Protein AF-A0A821ERU6-F1 (afdb_monomer_lite)

pLDDT: mean 82.85, std 9.2, range [57.97, 93.0]

Structure (mmCIF, N/CA/C/O backbone):
data_AF-A0A821ERU6-F1
#
_entry.id   AF-A0A821ERU6-F1
#
loop_
_atom_site.group_PDB
_atom_site.id
_atom_site.type_symbol
_atom_site.label_atom_id
_atom_site.label_alt_id
_atom_site.label_comp_id
_atom_site.label_asym_id
_atom_site.label_entity_id
_atom_site.labe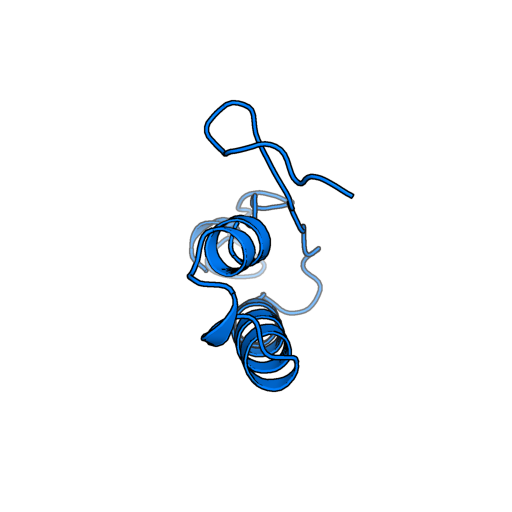l_seq_id
_atom_site.pdbx_PDB_ins_code
_atom_site.Cartn_x
_atom_site.Cartn_y
_atom_site.Cartn_z
_atom_site.occupancy
_atom_site.B_iso_or_equiv
_atom_site.auth_seq_id
_atom_site.auth_comp_id
_atom_site.auth_asym_id
_atom_site.auth_atom_id
_atom_site.pdbx_PDB_model_num
ATOM 1 N N . MET A 1 1 ? 4.316 3.098 -9.618 1.00 65.06 1 MET A N 1
ATOM 2 C CA . MET A 1 1 ? 5.164 3.460 -8.457 1.00 65.06 1 MET A CA 1
ATOM 3 C C . MET A 1 1 ? 6.528 3.957 -8.934 1.00 65.06 1 MET A C 1
ATOM 5 O O . MET A 1 1 ? 7.238 3.166 -9.542 1.00 65.06 1 MET A O 1
ATOM 9 N N . PRO A 1 2 ? 6.916 5.220 -8.685 1.00 67.38 2 PRO A N 1
ATOM 10 C CA . PRO A 1 2 ? 8.147 5.798 -9.247 1.00 67.38 2 PRO A CA 1
ATOM 11 C C . PRO A 1 2 ? 9.439 5.186 -8.676 1.00 67.38 2 PRO A C 1
ATOM 13 O O . PRO A 1 2 ? 10.487 5.255 -9.310 1.00 67.38 2 PRO A O 1
ATOM 16 N N . TYR A 1 3 ? 9.366 4.553 -7.503 1.00 79.12 3 TYR A N 1
ATOM 17 C CA . TYR A 1 3 ? 10.533 4.066 -6.765 1.00 79.12 3 TYR A CA 1
ATOM 18 C C . TYR A 1 3 ? 11.141 2.762 -7.307 1.00 79.12 3 TYR A C 1
ATOM 20 O O . TYR A 1 3 ? 12.330 2.549 -7.110 1.00 79.12 3 TYR A O 1
ATOM 28 N N . TYR A 1 4 ? 10.380 1.924 -8.022 1.00 78.69 4 TYR A N 1
ATOM 29 C CA . TYR A 1 4 ? 10.896 0.704 -8.679 1.00 78.69 4 TYR A CA 1
ATOM 30 C C . TYR A 1 4 ? 11.572 0.991 -10.032 1.00 78.69 4 TYR A C 1
ATOM 32 O O . TYR A 1 4 ? 12.104 0.086 -10.673 1.00 78.69 4 TYR A O 1
ATOM 40 N N . GLY A 1 5 ? 11.574 2.257 -10.460 1.00 72.19 5 GLY A N 1
ATOM 41 C CA . GLY A 1 5 ? 12.047 2.674 -11.773 1.00 72.19 5 GLY A CA 1
ATOM 42 C C . GLY A 1 5 ? 10.905 2.881 -12.766 1.00 72.19 5 GLY A C 1
ATOM 43 O O . GLY A 1 5 ? 9.799 2.366 -12.607 1.00 72.19 5 GLY A O 1
ATOM 44 N N . LEU A 1 6 ? 11.168 3.685 -13.796 1.00 65.88 6 LEU A N 1
ATOM 45 C CA . LEU A 1 6 ? 10.172 4.057 -14.808 1.00 65.88 6 LEU A CA 1
ATOM 46 C C . LEU A 1 6 ? 9.930 2.946 -15.841 1.00 65.88 6 LEU A C 1
ATOM 48 O O . LEU A 1 6 ? 8.900 2.940 -16.509 1.00 65.88 6 LEU A O 1
ATOM 52 N N . ASN A 1 7 ? 10.891 2.033 -16.010 1.00 63.72 7 ASN A N 1
ATOM 53 C CA . ASN A 1 7 ? 10.851 0.907 -16.943 1.00 63.72 7 ASN A CA 1
ATOM 54 C C . ASN A 1 7 ? 12.002 -0.078 -16.637 1.00 63.72 7 ASN A C 1
ATOM 56 O O . ASN A 1 7 ? 12.858 0.198 -15.801 1.00 63.72 7 ASN A O 1
ATOM 60 N N . ARG A 1 8 ? 12.072 -1.194 -17.379 1.00 59.94 8 ARG A N 1
ATOM 61 C CA . ARG A 1 8 ? 13.138 -2.219 -17.276 1.00 59.94 8 ARG A CA 1
ATOM 62 C C . ARG A 1 8 ? 14.580 -1.702 -17.443 1.00 59.94 8 ARG A C 1
ATOM 64 O O . ARG A 1 8 ? 15.516 -2.444 -17.164 1.00 59.94 8 ARG A O 1
ATOM 71 N N . TRP A 1 9 ? 14.767 -0.490 -17.966 1.00 60.22 9 TRP A N 1
ATOM 72 C CA . TRP A 1 9 ? 16.067 0.107 -18.290 1.00 60.22 9 TRP A CA 1
ATOM 73 C C . TRP A 1 9 ? 16.512 1.154 -17.261 1.00 60.22 9 TRP A C 1
ATOM 75 O O . TRP A 1 9 ? 17.707 1.385 -17.101 1.00 60.22 9 TRP A O 1
ATOM 85 N N . SER A 1 10 ? 15.575 1.754 -16.528 1.00 66.00 10 SER A N 1
ATOM 86 C CA . SER A 1 10 ? 15.846 2.666 -15.417 1.00 66.00 10 SER A CA 1
ATOM 87 C C . SER A 1 10 ? 15.748 1.895 -14.103 1.00 66.00 10 SER A C 1
ATOM 89 O O . SER A 1 10 ? 14.654 1.734 -13.571 1.00 66.00 10 SER A O 1
ATOM 91 N N . ARG A 1 11 ? 16.880 1.399 -13.582 1.00 66.56 11 ARG A N 1
ATOM 92 C CA . ARG A 1 11 ? 16.912 0.681 -12.296 1.00 66.56 11 ARG A CA 1
ATOM 93 C C . ARG A 1 11 ? 16.517 1.626 -11.155 1.00 66.56 11 ARG A C 1
ATOM 95 O O . ARG A 1 11 ? 17.254 2.562 -10.859 1.00 66.56 11 ARG A O 1
ATOM 102 N N . GLY A 1 12 ? 15.354 1.389 -10.551 1.00 75.94 12 GLY A N 1
ATOM 103 C CA . GLY A 1 12 ? 14.982 1.967 -9.260 1.00 75.94 12 GLY A CA 1
ATOM 104 C C . GLY A 1 12 ? 15.429 1.081 -8.098 1.00 75.94 12 GLY A C 1
ATOM 105 O O . GLY A 1 12 ? 16.331 0.256 -8.237 1.00 75.94 12 GLY A O 1
ATOM 106 N N . HIS A 1 13 ? 14.782 1.240 -6.949 1.00 77.94 13 HIS A N 1
ATOM 107 C CA . HIS A 1 13 ? 14.966 0.361 -5.802 1.00 77.94 13 HIS A CA 1
ATOM 108 C C . HIS A 1 13 ? 14.476 -1.058 -6.118 1.00 77.94 13 HIS A C 1
ATOM 110 O O . HIS A 1 13 ? 13.421 -1.238 -6.724 1.00 77.94 13 HIS A O 1
ATOM 116 N N . GLU A 1 14 ? 15.226 -2.064 -5.664 1.00 76.44 14 GLU A N 1
ATOM 117 C CA . GLU A 1 14 ? 14.857 -3.482 -5.808 1.00 76.44 14 GLU A CA 1
ATOM 118 C C . GLU A 1 14 ? 13.553 -3.809 -5.071 1.00 76.44 14 GLU A C 1
ATOM 120 O O . GLU A 1 14 ? 12.747 -4.614 -5.532 1.00 76.44 14 GLU A O 1
ATOM 125 N N . MET A 1 15 ? 13.347 -3.150 -3.931 1.00 79.75 15 MET 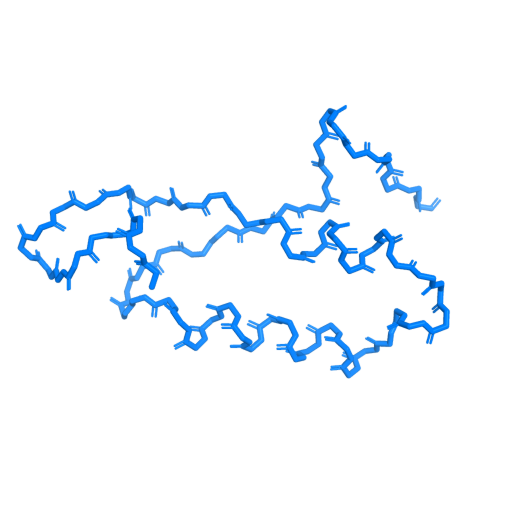A N 1
ATOM 126 C CA . MET A 1 15 ? 12.164 -3.255 -3.092 1.00 79.75 15 MET A CA 1
ATOM 127 C C . MET A 1 15 ? 11.843 -1.892 -2.490 1.00 79.75 15 MET A C 1
ATOM 129 O O . MET A 1 15 ? 12.735 -1.127 -2.123 1.00 79.75 15 MET A O 1
ATOM 133 N N . VAL A 1 16 ? 10.553 -1.610 -2.353 1.00 86.62 16 VAL A N 1
ATOM 134 C CA . VAL A 1 16 ? 10.040 -0.388 -1.732 1.00 86.62 16 VAL A CA 1
ATOM 135 C C . VAL A 1 16 ? 9.242 -0.781 -0.509 1.00 86.62 16 VAL A C 1
ATOM 137 O O . VAL A 1 16 ? 8.436 -1.709 -0.561 1.00 86.62 16 VAL A O 1
ATOM 140 N N . ILE A 1 17 ? 9.483 -0.062 0.579 1.00 87.19 17 ILE A N 1
ATOM 141 C CA . ILE A 1 17 ? 8.834 -0.241 1.872 1.00 87.19 17 ILE A CA 1
ATOM 142 C C . ILE A 1 17 ? 7.342 0.100 1.745 1.00 87.19 17 ILE A C 1
ATOM 144 O O . ILE A 1 17 ? 6.985 1.233 1.425 1.00 87.19 17 ILE A O 1
ATOM 148 N N . ASN A 1 18 ? 6.479 -0.882 2.005 1.00 88.88 18 ASN A N 1
ATOM 149 C CA . ASN A 1 18 ? 5.026 -0.734 1.947 1.00 88.88 18 ASN A CA 1
ATOM 150 C C . ASN A 1 18 ? 4.396 -0.733 3.348 1.00 88.88 18 ASN A C 1
ATOM 152 O O . ASN A 1 18 ? 4.352 -1.767 4.020 1.00 88.88 18 ASN A O 1
ATOM 156 N N . PHE A 1 19 ? 3.853 0.418 3.750 1.00 89.31 19 PHE A N 1
ATOM 157 C CA . PHE A 1 19 ? 3.178 0.621 5.036 1.00 89.31 19 PHE A CA 1
ATOM 158 C C . PHE A 1 19 ? 1.647 0.540 4.971 1.00 89.31 19 PHE A C 1
ATOM 160 O O . PHE A 1 19 ? 0.987 0.848 5.957 1.00 89.31 19 PHE A O 1
ATOM 167 N N . PHE A 1 20 ? 1.050 0.129 3.848 1.00 89.12 20 PHE A N 1
ATOM 168 C CA . PHE A 1 20 ? -0.412 0.161 3.698 1.00 89.12 20 PHE A CA 1
ATOM 169 C C . PHE A 1 20 ? -1.136 -0.675 4.756 1.00 89.12 20 PHE A C 1
ATOM 171 O O . PHE A 1 20 ? -2.148 -0.233 5.291 1.00 89.12 20 PHE A O 1
ATOM 178 N N . ILE A 1 21 ? -0.583 -1.836 5.119 1.00 87.81 21 ILE A N 1
ATOM 179 C CA . ILE A 1 21 ? -1.140 -2.668 6.192 1.00 87.81 21 ILE A CA 1
ATOM 180 C C . ILE A 1 21 ? -1.013 -1.963 7.547 1.00 87.81 21 ILE A C 1
ATOM 182 O O . ILE A 1 21 ? -1.976 -1.934 8.304 1.00 87.81 21 ILE A O 1
ATOM 186 N N . ALA A 1 22 ? 0.136 -1.354 7.849 1.00 87.81 22 ALA A N 1
ATOM 187 C CA . ALA A 1 22 ? 0.315 -0.597 9.087 1.00 87.81 22 ALA A CA 1
ATOM 188 C C . ALA A 1 22 ? -0.682 0.573 9.209 1.00 87.81 22 ALA A C 1
ATOM 190 O O . ALA A 1 22 ? -1.201 0.814 10.296 1.00 87.81 22 ALA A O 1
ATOM 191 N N . TYR A 1 23 ? -0.985 1.267 8.105 1.00 85.12 23 TYR A N 1
ATOM 192 C CA . TYR A 1 23 ? -2.004 2.320 8.086 1.00 85.12 23 TYR A CA 1
ATOM 193 C C . TYR A 1 23 ? -3.413 1.763 8.274 1.00 85.12 23 TYR A C 1
ATOM 195 O O . TYR A 1 23 ? -4.130 2.247 9.140 1.00 85.12 23 TYR A O 1
ATOM 203 N N . PHE A 1 24 ? -3.773 0.704 7.546 1.00 86.44 24 PHE A N 1
ATOM 204 C CA . PHE A 1 24 ? -5.063 0.028 7.699 1.00 86.44 24 PHE A CA 1
ATOM 205 C C . PHE A 1 24 ? -5.309 -0.434 9.144 1.00 86.44 24 PHE A C 1
ATOM 207 O O . PHE A 1 24 ? -6.385 -0.231 9.690 1.00 86.44 24 PHE A O 1
ATOM 214 N N . LEU A 1 25 ? -4.291 -0.988 9.805 1.00 84.44 25 LEU A N 1
ATOM 215 C CA . LEU A 1 25 ? -4.374 -1.412 11.208 1.00 84.44 25 LEU A CA 1
ATOM 216 C C . LEU A 1 25 ? -4.392 -0.242 12.206 1.00 84.44 25 LEU A C 1
ATOM 218 O O . LEU A 1 25 ? -4.709 -0.436 13.380 1.00 84.44 25 LEU A O 1
ATOM 222 N N . GLY A 1 26 ? -4.019 0.959 11.760 1.00 82.62 26 GLY A N 1
ATOM 223 C CA . GLY A 1 26 ? -4.115 2.197 12.528 1.00 82.62 26 GLY A CA 1
ATOM 224 C C . GLY A 1 26 ? -5.495 2.859 12.469 1.00 82.62 26 GLY A C 1
ATOM 225 O O . GLY A 1 26 ? -5.772 3.709 13.318 1.00 82.62 26 GLY A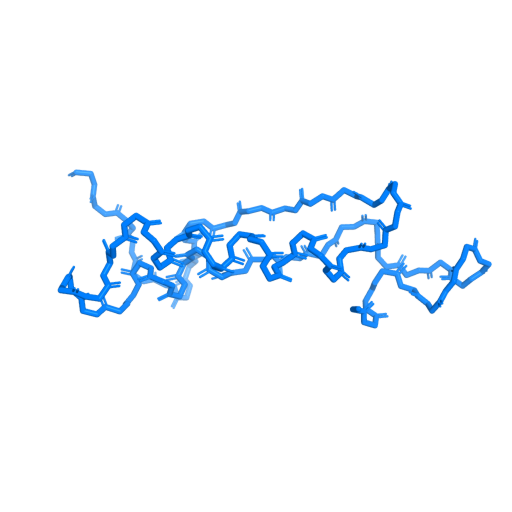 O 1
ATOM 226 N N . GLU A 1 27 ? -6.342 2.472 11.509 1.00 82.75 27 GLU A N 1
ATOM 227 C CA . GLU A 1 27 ? -7.728 2.935 11.391 1.00 82.75 27 GLU A CA 1
ATOM 228 C C . GLU A 1 27 ? -8.604 2.379 12.519 1.00 82.75 27 GLU A C 1
ATOM 230 O O . GLU A 1 27 ? -8.199 1.506 13.296 1.00 82.75 27 GLU A O 1
ATOM 235 N N . LYS A 1 28 ? -9.830 2.891 12.633 1.00 82.88 28 LYS A N 1
ATOM 236 C CA . LYS A 1 28 ? -10.759 2.418 13.658 1.00 82.88 28 LYS A CA 1
ATOM 237 C C . LYS A 1 28 ? -11.147 0.950 13.408 1.00 82.88 28 LYS A C 1
ATOM 239 O O . LYS A 1 28 ? -11.253 0.549 12.251 1.00 82.88 28 LYS A O 1
ATOM 244 N N . PRO A 1 29 ? -11.384 0.137 14.455 1.00 84.44 29 PRO A N 1
ATOM 245 C CA . PRO A 1 29 ? -11.686 -1.289 14.296 1.00 84.44 29 PRO A CA 1
ATOM 246 C C . PRO A 1 29 ? -12.875 -1.589 13.373 1.00 84.44 29 PRO A C 1
ATOM 248 O O . PRO A 1 29 ? -12.854 -2.584 12.658 1.00 84.44 29 PRO A O 1
ATOM 251 N N . GLU A 1 30 ? -13.892 -0.728 13.358 1.00 85.06 30 GLU A N 1
ATOM 252 C CA . GLU A 1 30 ? -15.053 -0.838 12.468 1.00 85.06 30 GLU A CA 1
ATOM 253 C C . GLU A 1 30 ? -14.701 -0.735 10.974 1.00 85.06 30 GLU A C 1
ATOM 255 O O . GLU A 1 30 ? -15.401 -1.306 10.138 1.00 85.06 30 GLU A O 1
ATOM 260 N N . ASP A 1 31 ? -13.593 -0.068 10.646 1.00 80.88 31 ASP A N 1
ATOM 261 C CA . ASP A 1 31 ? -13.095 0.107 9.282 1.00 80.88 31 ASP A CA 1
ATOM 262 C C . ASP A 1 31 ? -12.131 -1.028 8.875 1.00 80.88 31 ASP A C 1
ATOM 264 O O . ASP A 1 31 ? -11.842 -1.223 7.689 1.00 80.88 31 ASP A O 1
ATOM 268 N N . GLN A 1 32 ? -11.683 -1.844 9.841 1.00 86.88 32 GLN A N 1
ATOM 269 C CA . GLN A 1 32 ? -10.752 -2.961 9.646 1.00 86.88 32 GLN A CA 1
ATOM 270 C C . GLN A 1 32 ? -11.455 -4.234 9.150 1.00 86.88 32 GLN A C 1
ATOM 272 O O . GLN A 1 32 ? -11.401 -5.303 9.760 1.00 86.88 32 GLN A O 1
ATOM 277 N N . THR A 1 33 ? -12.128 -4.128 8.009 1.00 91.12 33 THR A N 1
ATOM 278 C CA . THR A 1 33 ? -12.858 -5.244 7.391 1.00 91.12 33 THR A CA 1
ATOM 279 C C . THR A 1 33 ? -11.978 -6.068 6.449 1.00 91.12 33 THR A C 1
ATOM 281 O O . THR A 1 33 ? -11.004 -5.569 5.881 1.00 91.12 33 THR A O 1
ATOM 284 N N . GLY A 1 34 ? -12.354 -7.331 6.217 1.00 91.38 34 GLY A N 1
ATOM 285 C CA . GLY A 1 34 ? -11.688 -8.181 5.221 1.00 91.38 34 GLY A CA 1
ATOM 286 C C . GLY A 1 34 ? -11.721 -7.575 3.812 1.00 91.38 34 GLY A C 1
ATOM 287 O O . GLY A 1 34 ? -10.707 -7.580 3.118 1.00 91.38 34 GLY A O 1
ATOM 288 N N . ASP A 1 35 ? -12.847 -6.966 3.432 1.00 92.19 35 ASP A N 1
ATOM 289 C CA . ASP A 1 35 ? -12.999 -6.276 2.146 1.00 92.19 35 ASP A CA 1
ATOM 290 C C . ASP A 1 35 ? -12.096 -5.042 2.043 1.00 92.19 35 ASP A C 1
ATOM 292 O O . ASP A 1 35 ? -11.533 -4.763 0.983 1.00 92.19 35 ASP A O 1
ATOM 296 N N . GLY A 1 36 ? -11.940 -4.296 3.141 1.00 88.56 36 GLY A N 1
ATOM 297 C CA . GLY A 1 36 ? -11.007 -3.176 3.223 1.00 88.56 36 GLY A CA 1
ATOM 298 C C . GLY A 1 36 ? -9.572 -3.636 2.985 1.00 88.56 36 GLY A C 1
ATOM 299 O O . GLY A 1 36 ? -8.893 -3.106 2.104 1.00 88.56 36 GLY A O 1
ATOM 300 N N . LEU A 1 37 ? -9.139 -4.678 3.701 1.00 90.50 37 LEU A N 1
ATOM 301 C CA . LEU A 1 37 ? -7.805 -5.255 3.544 1.00 90.50 37 LEU A CA 1
ATOM 302 C C . LEU A 1 37 ? -7.557 -5.741 2.108 1.00 90.50 37 LEU A C 1
ATOM 304 O O . LEU A 1 37 ? -6.521 -5.414 1.528 1.00 90.50 37 LEU A O 1
ATOM 308 N N . ALA A 1 38 ? -8.518 -6.454 1.512 1.00 92.00 38 ALA A N 1
ATOM 309 C CA . ALA A 1 38 ? -8.427 -6.932 0.133 1.00 92.00 38 ALA A CA 1
ATOM 310 C C . ALA A 1 38 ? -8.225 -5.777 -0.859 1.00 92.00 38 ALA A C 1
ATOM 312 O O . ALA A 1 38 ? -7.295 -5.817 -1.665 1.00 92.00 38 ALA A O 1
ATOM 313 N N . LYS A 1 39 ? -9.011 -4.699 -0.739 1.00 91.06 39 LYS A N 1
ATOM 314 C CA . LYS A 1 39 ? -8.874 -3.502 -1.587 1.00 91.06 39 LYS A CA 1
ATOM 315 C C . LYS A 1 39 ? -7.498 -2.847 -1.461 1.00 91.06 39 LYS A C 1
ATOM 317 O O . LYS A 1 39 ? -6.923 -2.433 -2.469 1.00 91.06 39 LYS A O 1
ATOM 322 N N . PHE A 1 40 ? -6.941 -2.756 -0.251 1.00 88.69 40 PHE A N 1
ATOM 323 C CA . PHE A 1 40 ? -5.593 -2.211 -0.051 1.00 88.69 40 PHE A CA 1
ATOM 324 C C . PHE A 1 40 ? -4.514 -3.097 -0.680 1.00 88.69 40 PHE A C 1
ATOM 326 O O . PHE A 1 40 ? -3.609 -2.588 -1.349 1.00 88.69 40 PHE A O 1
ATOM 333 N N . THR A 1 41 ? -4.620 -4.414 -0.504 1.00 91.06 41 THR A N 1
ATOM 334 C CA . THR A 1 41 ? -3.697 -5.382 -1.102 1.00 91.06 41 THR A CA 1
ATOM 335 C C . THR A 1 41 ? -3.747 -5.330 -2.629 1.00 91.06 41 THR A C 1
ATOM 337 O O . THR A 1 41 ? -2.699 -5.234 -3.268 1.00 91.06 41 THR A O 1
ATOM 340 N N . GLU A 1 42 ? -4.943 -5.321 -3.218 1.00 93.00 42 GLU A N 1
ATOM 341 C CA . GLU A 1 42 ? -5.141 -5.205 -4.666 1.00 93.00 42 GLU A CA 1
ATOM 342 C C . GLU A 1 42 ? -4.607 -3.879 -5.214 1.00 93.00 42 GLU A C 1
ATOM 344 O O . GLU A 1 42 ? -3.930 -3.863 -6.243 1.00 93.00 42 GLU A O 1
ATOM 349 N N . SER A 1 43 ? -4.835 -2.765 -4.511 1.00 89.88 43 SER A N 1
ATOM 350 C CA . SER A 1 43 ? -4.312 -1.451 -4.900 1.00 89.88 43 SER A CA 1
ATOM 351 C C . SER A 1 43 ? -2.781 -1.441 -4.966 1.00 89.88 43 SER A C 1
ATOM 353 O O . SER A 1 43 ? -2.197 -0.947 -5.931 1.00 89.88 43 SER A O 1
ATOM 355 N N . TRP A 1 44 ? -2.104 -2.050 -3.990 1.00 90.19 44 TRP A N 1
ATOM 356 C CA . TRP A 1 44 ? -0.644 -2.151 -4.006 1.00 90.19 44 TRP A CA 1
ATOM 357 C C . TRP A 1 44 ? -0.136 -3.056 -5.139 1.00 90.19 44 TRP A C 1
ATOM 359 O O . TRP A 1 44 ? 0.730 -2.651 -5.916 1.00 90.19 44 TRP A O 1
ATOM 369 N N . LEU A 1 45 ? -0.700 -4.260 -5.272 1.00 91.00 45 LEU A N 1
ATOM 370 C CA . LEU A 1 45 ? -0.265 -5.251 -6.262 1.00 91.00 45 LEU A CA 1
ATOM 371 C C . LEU A 1 45 ? -0.548 -4.827 -7.709 1.00 91.00 45 LEU A C 1
ATOM 373 O O . LEU A 1 45 ? 0.281 -5.062 -8.582 1.00 91.00 45 LEU A O 1
ATOM 377 N N . SER A 1 46 ? -1.674 -4.164 -7.972 1.00 92.38 46 SER A N 1
ATOM 378 C CA . SER A 1 46 ? -2.022 -3.671 -9.315 1.00 92.38 46 SER A CA 1
ATOM 379 C C . SER A 1 46 ? -1.116 -2.536 -9.802 1.00 92.38 46 SER A C 1
ATOM 381 O O . SER A 1 46 ? -0.999 -2.309 -11.005 1.00 92.38 46 SER A O 1
ATOM 383 N N . ASN A 1 47 ? -0.443 -1.840 -8.881 1.00 88.25 47 ASN A N 1
ATOM 384 C CA . ASN A 1 47 ? 0.485 -0.749 -9.179 1.00 88.25 47 ASN A CA 1
ATOM 385 C C . ASN A 1 47 ? 1.966 -1.171 -9.160 1.00 88.25 47 ASN A C 1
ATOM 387 O O . ASN A 1 47 ? 2.846 -0.344 -9.449 1.00 88.25 47 ASN A O 1
ATOM 391 N N . LEU A 1 48 ? 2.249 -2.427 -8.802 1.00 88.12 48 LEU A N 1
ATOM 392 C CA . LEU A 1 48 ? 3.587 -3.010 -8.816 1.00 88.12 48 LEU A CA 1
ATOM 393 C C . LEU A 1 48 ? 4.004 -3.335 -10.261 1.00 88.12 48 LEU A C 1
ATOM 395 O O . LEU A 1 48 ? 3.231 -3.943 -11.004 1.00 88.12 48 LEU A O 1
ATOM 399 N N . PRO A 1 49 ? 5.225 -2.965 -10.687 1.00 87.25 49 PRO A N 1
ATOM 400 C CA . PRO A 1 49 ? 5.734 -3.390 -11.983 1.00 87.25 49 PRO A CA 1
ATOM 401 C C . PRO A 1 49 ? 5.795 -4.917 -12.090 1.00 87.25 49 PRO A C 1
ATOM 403 O O . PRO A 1 49 ? 6.122 -5.611 -11.127 1.00 87.25 49 PRO A O 1
ATOM 406 N N . SER A 1 50 ? 5.534 -5.441 -13.288 1.00 85.81 50 SER A N 1
ATOM 407 C CA . SER A 1 50 ? 5.618 -6.879 -13.550 1.00 85.81 50 SER A CA 1
ATOM 408 C C . SER A 1 50 ? 6.996 -7.433 -13.168 1.00 85.81 50 SER A C 1
ATOM 410 O O . SER A 1 50 ? 8.017 -6.954 -13.661 1.00 85.81 50 SER A O 1
ATOM 412 N N . GLY A 1 51 ? 7.013 -8.466 -12.323 1.00 84.62 51 GLY A N 1
ATOM 413 C CA . GLY A 1 51 ? 8.237 -9.120 -11.849 1.00 84.62 51 GLY A CA 1
ATOM 414 C C . GLY A 1 51 ? 8.964 -8.398 -10.710 1.00 84.62 51 GLY A C 1
ATOM 415 O O . GLY A 1 51 ? 10.036 -8.847 -10.319 1.00 84.62 51 GLY A O 1
ATOM 416 N N . ALA A 1 52 ? 8.419 -7.303 -10.173 1.00 86.19 52 ALA A N 1
ATOM 417 C CA . ALA A 1 52 ? 8.956 -6.663 -8.976 1.00 86.19 52 ALA A CA 1
ATOM 418 C C . ALA A 1 52 ? 8.564 -7.429 -7.699 1.00 86.19 52 ALA A C 1
ATOM 420 O O . ALA A 1 52 ? 7.518 -8.078 -7.635 1.00 86.19 52 ALA A O 1
ATOM 421 N N . TRP A 1 53 ? 9.396 -7.322 -6.660 1.00 87.50 53 TRP A N 1
ATOM 422 C CA . TRP A 1 53 ? 9.129 -7.923 -5.355 1.00 87.50 53 TRP A CA 1
ATOM 423 C C . TRP A 1 53 ? 8.296 -6.985 -4.488 1.00 87.50 53 TRP A C 1
ATOM 425 O O . TRP A 1 53 ? 8.651 -5.826 -4.292 1.00 87.50 53 TRP A O 1
ATOM 435 N N . SER A 1 54 ? 7.206 -7.503 -3.924 1.00 90.44 54 SER A N 1
ATOM 436 C CA . SER A 1 54 ? 6.412 -6.775 -2.935 1.00 90.44 54 SER A CA 1
ATOM 437 C C . SER A 1 54 ? 7.021 -6.898 -1.541 1.00 90.44 54 SER A C 1
ATOM 439 O O . SER A 1 54 ? 7.491 -7.967 -1.155 1.00 90.44 54 SER A O 1
ATOM 441 N N . THR A 1 55 ? 6.908 -5.838 -0.744 1.00 92.75 55 THR A N 1
ATOM 442 C CA . THR A 1 55 ? 7.120 -5.895 0.706 1.00 92.75 55 THR A CA 1
ATOM 443 C C . THR A 1 55 ? 5.806 -5.626 1.433 1.00 92.75 55 THR A C 1
ATOM 445 O O . THR A 1 55 ? 4.8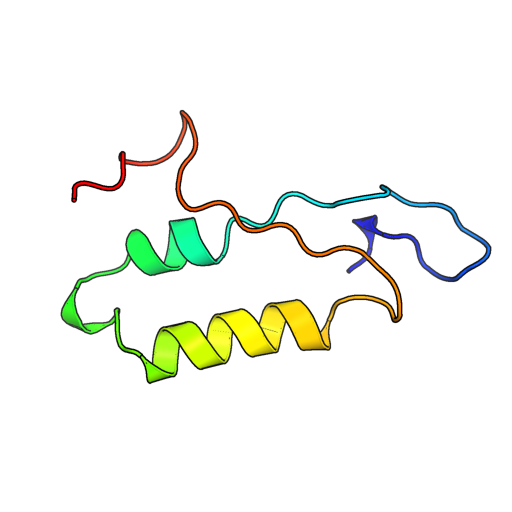72 -5.068 0.853 1.00 92.75 55 THR A O 1
ATOM 448 N N . TRP A 1 56 ? 5.728 -6.044 2.695 1.00 90.81 56 TRP A N 1
ATOM 449 C CA . TRP A 1 56 ? 4.566 -5.840 3.555 1.00 90.81 56 TRP A CA 1
ATOM 450 C C . TRP A 1 56 ? 5.043 -5.562 4.974 1.00 90.81 56 TRP A C 1
ATOM 452 O O . TRP A 1 56 ? 5.711 -6.403 5.575 1.00 90.81 56 TRP A O 1
ATOM 462 N N . ILE A 1 57 ? 4.712 -4.388 5.507 1.00 90.44 57 ILE A N 1
ATOM 463 C CA . ILE A 1 57 ? 5.075 -4.010 6.871 1.00 90.44 57 ILE A CA 1
ATOM 464 C C . ILE A 1 57 ? 3.815 -3.785 7.691 1.00 90.44 57 ILE A C 1
ATOM 466 O O . ILE A 1 57 ? 2.947 -2.993 7.328 1.00 90.44 57 ILE A O 1
ATOM 470 N 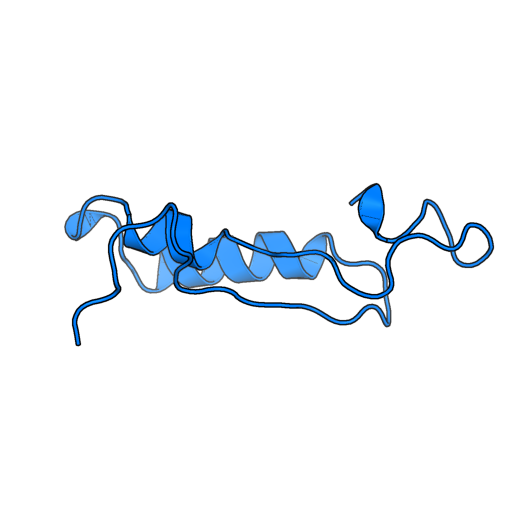N . LEU A 1 58 ? 3.751 -4.485 8.822 1.00 87.88 58 LEU A N 1
ATOM 471 C CA . LEU A 1 58 ? 2.656 -4.374 9.782 1.00 87.88 58 LEU A CA 1
ATOM 472 C C . LEU A 1 58 ? 2.906 -3.289 10.837 1.00 87.88 58 LEU A C 1
ATOM 474 O O . LEU A 1 58 ? 1.958 -2.755 11.398 1.00 87.88 58 LEU A O 1
ATOM 478 N N . SER A 1 59 ? 4.172 -2.979 11.134 1.00 86.81 59 SER A N 1
ATOM 479 C CA . SER A 1 59 ? 4.560 -1.991 12.143 1.00 86.81 59 SER A CA 1
ATOM 480 C C . SER A 1 59 ? 6.027 -1.565 11.970 1.00 86.81 59 SER A C 1
ATOM 482 O O . SER A 1 59 ? 6.866 -2.354 11.537 1.00 86.81 59 SER A O 1
ATOM 484 N N . SER A 1 60 ? 6.335 -0.321 12.328 1.00 87.88 60 SER A N 1
ATOM 485 C CA . SER A 1 60 ? 7.675 0.248 12.519 1.00 87.88 60 SER A CA 1
ATOM 486 C C . SER A 1 60 ? 7.802 0.935 13.886 1.00 87.88 60 SER A C 1
ATOM 488 O O . SER A 1 60 ? 6.838 1.016 14.651 1.00 87.88 60 SER A O 1
ATOM 490 N N . HIS A 1 61 ? 8.990 1.478 14.172 1.00 89.56 61 HIS A N 1
ATOM 491 C CA . HIS A 1 61 ? 9.252 2.299 15.358 1.00 89.56 61 HIS A CA 1
ATOM 492 C C . HIS A 1 61 ? 8.420 3.594 15.419 1.00 89.56 61 HIS A C 1
ATOM 494 O O . HIS A 1 61 ? 8.225 4.119 16.511 1.00 89.56 61 HIS A O 1
ATOM 500 N N . ASP A 1 62 ? 7.879 4.050 14.285 1.00 86.38 62 ASP A N 1
ATOM 501 C CA . ASP A 1 62 ? 7.004 5.228 14.188 1.00 86.38 62 ASP A CA 1
ATOM 502 C C . ASP A 1 62 ? 5.511 4.886 14.321 1.00 86.38 62 ASP A C 1
ATOM 504 O O . ASP A 1 62 ? 4.656 5.769 14.356 1.00 86.38 62 ASP A O 1
ATOM 508 N N . SER A 1 63 ? 5.171 3.596 14.384 1.00 80.88 63 SER A N 1
ATOM 509 C CA . SER A 1 63 ? 3.789 3.116 14.474 1.00 80.88 63 SER A CA 1
ATOM 510 C C . SER A 1 63 ? 3.491 2.523 15.850 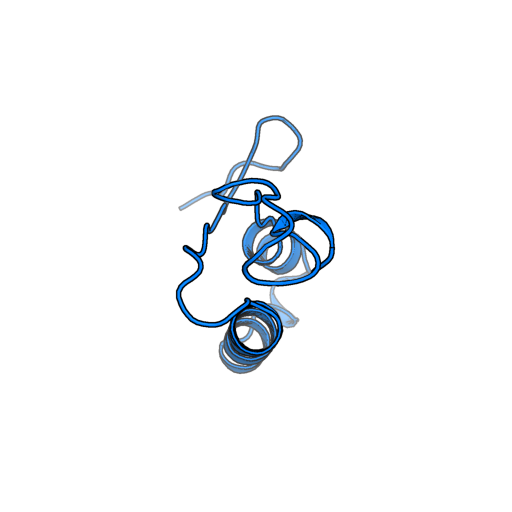1.00 80.88 63 SER A C 1
ATOM 512 O O . SER A 1 63 ? 4.380 2.008 16.535 1.00 80.88 63 SER A O 1
ATOM 514 N N . LYS A 1 64 ? 2.213 2.516 16.248 1.00 78.19 64 LYS A N 1
ATOM 515 C CA . LYS A 1 64 ? 1.788 1.709 17.398 1.00 78.19 64 LYS A CA 1
ATOM 516 C C . LYS A 1 64 ? 2.098 0.240 17.108 1.00 78.19 64 LYS A C 1
ATOM 518 O O . LYS A 1 64 ? 1.829 -0.253 16.016 1.00 78.19 64 LYS A O 1
ATOM 523 N N . ARG A 1 65 ? 2.652 -0.463 18.099 1.00 80.06 65 ARG A N 1
ATOM 524 C CA . ARG A 1 65 ? 2.891 -1.905 17.977 1.00 80.06 65 ARG A CA 1
ATOM 525 C C . ARG A 1 65 ? 1.565 -2.611 17.745 1.00 80.06 65 ARG A C 1
ATOM 527 O O . ARG A 1 65 ? 0.610 -2.377 18.487 1.00 80.06 65 ARG A O 1
ATOM 534 N N . PHE A 1 66 ? 1.555 -3.512 16.771 1.00 71.56 66 PHE A N 1
ATOM 535 C CA . PHE A 1 66 ? 0.485 -4.484 16.644 1.00 71.56 66 PHE A CA 1
ATOM 536 C C . PHE A 1 66 ? 0.417 -5.303 17.939 1.00 71.56 66 PHE A C 1
ATOM 538 O O . PHE A 1 66 ? 1.425 -5.871 18.368 1.00 71.56 66 PHE A O 1
ATOM 545 N N . LYS A 1 67 ? -0.740 -5.299 18.598 1.00 68.50 67 LYS A N 1
ATOM 546 C CA . LYS A 1 67 ? -0.996 -6.140 19.767 1.00 68.50 67 LYS A CA 1
ATOM 547 C C . LYS A 1 67 ? -1.773 -7.360 19.279 1.00 68.50 67 LYS A C 1
ATOM 549 O O . LYS A 1 67 ? -2.832 -7.181 18.686 1.00 68.50 67 LYS A O 1
ATOM 554 N N . GLN A 1 68 ? -1.188 -8.543 19.469 1.00 57.97 68 GLN A N 1
ATOM 555 C CA . GLN A 1 68 ? -1.867 -9.829 19.285 1.00 57.97 68 GLN A CA 1
ATOM 556 C C . GLN A 1 68 ? -2.874 -10.065 20.406 1.00 57.97 68 GLN A C 1
ATOM 558 O O . GLN A 1 68 ? -2.594 -9.604 21.539 1.00 57.97 68 GLN A O 1
#

Secondary structure (DSSP, 8-state):
-GGG-SBTTB---SS----HHHHHHHS-GGG--HHHHHHHHHHHHHTSPTTPPP---S--TTSPPPP-

Radius of gyration: 13.88 Å; chains: 1; bounding box: 32×16×38 Å

Sequence (68 aa):
MPYYGLNRWSRGHEMVINFFIAYFLGEKPEDQTGDGLAKFTESWLSNLPSGAWSTWILSSHDSKRFKQ

Foldseek 3Di:
DPQCDPDPVGHHDLEDDDCLLLVLVVDDPVSNDPVNVVVSVCVVVVPDPPPGDYDDDNDDPVGDDDDD